Protein AF-W9H6W6-F1 (afdb_monomer_lite)

Structure (mmCIF, N/CA/C/O backbone):
data_AF-W9H6W6-F1
#
_entry.id   AF-W9H6W6-F1
#
loop_
_atom_site.group_PDB
_atom_site.id
_atom_site.type_symbol
_atom_site.label_atom_id
_atom_site.label_alt_id
_atom_site.label_comp_id
_atom_site.label_asym_id
_atom_site.label_entity_id
_atom_site.label_seq_id
_atom_site.pdbx_PDB_ins_code
_atom_site.Cartn_x
_atom_site.Cartn_y
_atom_site.Cartn_z
_atom_site.occupancy
_atom_site.B_iso_or_equiv
_atom_site.auth_seq_id
_atom_site.auth_comp_id
_atom_site.auth_asym_id
_atom_site.auth_atom_id
_atom_site.pdbx_PDB_model_num
ATOM 1 N N . MET A 1 1 ? -7.863 -16.653 -6.754 1.00 46.50 1 MET A N 1
ATOM 2 C CA . MET A 1 1 ? -6.594 -16.180 -6.157 1.00 46.50 1 MET A CA 1
ATOM 3 C C . MET A 1 1 ? -6.908 -15.676 -4.759 1.00 46.50 1 MET A C 1
ATOM 5 O O . MET A 1 1 ? -7.955 -15.075 -4.589 1.00 46.50 1 MET A O 1
ATOM 9 N N . LYS A 1 2 ? -6.052 -15.963 -3.772 1.00 61.00 2 LYS A N 1
ATOM 10 C CA . LYS A 1 2 ? -6.223 -15.594 -2.350 1.00 61.00 2 LYS A CA 1
ATOM 11 C C . LYS A 1 2 ? -5.852 -14.123 -2.057 1.00 61.00 2 LYS A C 1
ATOM 13 O O . LYS A 1 2 ? -5.794 -13.715 -0.907 1.00 61.00 2 LYS A O 1
ATOM 18 N N . THR A 1 3 ? -5.635 -13.347 -3.120 1.00 75.00 3 THR A N 1
ATOM 19 C CA . THR A 1 3 ? -5.092 -11.987 -3.118 1.00 75.00 3 THR A CA 1
ATOM 20 C C . THR A 1 3 ? -5.952 -10.988 -2.366 1.00 75.00 3 THR A C 1
ATOM 22 O O . THR A 1 3 ? -5.392 -10.103 -1.740 1.00 75.00 3 THR A O 1
ATOM 25 N N . ASP A 1 4 ? -7.277 -11.132 -2.373 1.00 86.19 4 ASP A N 1
ATOM 26 C CA . ASP A 1 4 ? -8.156 -10.155 -1.718 1.00 86.19 4 ASP A CA 1
ATOM 27 C C . ASP A 1 4 ? -8.009 -10.209 -0.193 1.00 86.19 4 ASP A C 1
ATOM 29 O O . ASP A 1 4 ? -7.955 -9.175 0.468 1.00 86.19 4 ASP A O 1
ATOM 33 N N . LEU A 1 5 ? -7.859 -11.416 0.365 1.00 91.88 5 LEU A N 1
ATOM 34 C CA . LEU A 1 5 ? -7.603 -11.594 1.793 1.00 91.88 5 LEU A CA 1
ATOM 35 C C . LEU A 1 5 ? -6.220 -11.060 2.180 1.00 91.88 5 LEU A C 1
ATOM 37 O O . LEU A 1 5 ? -6.086 -10.408 3.210 1.00 91.88 5 LEU A O 1
ATOM 41 N N . ASP A 1 6 ? -5.210 -11.304 1.342 1.00 94.00 6 ASP A N 1
ATOM 42 C CA . ASP A 1 6 ? -3.848 -10.817 1.574 1.00 94.00 6 ASP A CA 1
ATOM 43 C C . ASP A 1 6 ? -3.782 -9.278 1.509 1.00 94.00 6 ASP A C 1
ATOM 45 O O . ASP A 1 6 ? -3.109 -8.655 2.329 1.00 94.00 6 ASP A O 1
ATOM 49 N N . ILE A 1 7 ? -4.521 -8.653 0.580 1.00 94.88 7 ILE A N 1
ATOM 50 C CA . ILE A 1 7 ? -4.654 -7.189 0.477 1.00 94.88 7 ILE A CA 1
ATOM 51 C C . ILE A 1 7 ? -5.258 -6.627 1.764 1.00 94.88 7 ILE A C 1
ATOM 53 O O . ILE A 1 7 ? -4.702 -5.694 2.341 1.00 94.88 7 ILE A O 1
ATOM 57 N N . LEU A 1 8 ? -6.373 -7.205 2.226 1.00 94.81 8 LEU A N 1
ATOM 58 C CA . LEU A 1 8 ? -7.044 -6.765 3.449 1.00 94.81 8 LEU A CA 1
ATOM 59 C C . LEU A 1 8 ? -6.147 -6.933 4.677 1.00 94.81 8 LEU A C 1
ATOM 61 O O . LEU A 1 8 ? -6.057 -6.014 5.485 1.00 94.81 8 LEU A O 1
ATOM 65 N N . LEU A 1 9 ? -5.454 -8.068 4.805 1.00 95.31 9 LEU A N 1
ATOM 66 C CA . LEU A 1 9 ? -4.555 -8.324 5.929 1.00 95.31 9 LEU A CA 1
ATOM 67 C C . LEU A 1 9 ? -3.421 -7.293 5.987 1.00 95.31 9 LEU A C 1
ATOM 69 O O . LEU A 1 9 ? -3.153 -6.735 7.050 1.00 95.31 9 LEU A O 1
ATOM 73 N N . VAL A 1 10 ? -2.777 -7.020 4.848 1.00 96.19 10 VAL A N 1
ATOM 74 C CA . VAL A 1 10 ? -1.690 -6.035 4.773 1.00 96.19 10 VAL A CA 1
ATOM 75 C C . VAL A 1 10 ? -2.208 -4.626 5.054 1.00 96.19 10 VAL A C 1
ATOM 77 O O . VAL A 1 10 ? -1.591 -3.907 5.835 1.00 96.19 10 VAL A O 1
ATOM 80 N N . ALA A 1 11 ? -3.335 -4.232 4.457 1.00 95.31 11 ALA A N 1
ATOM 81 C CA . ALA A 1 11 ? -3.898 -2.899 4.650 1.00 95.31 11 ALA A CA 1
ATOM 82 C C . ALA A 1 11 ? -4.300 -2.651 6.110 1.00 95.31 11 ALA A C 1
ATOM 84 O O . ALA A 1 11 ? -3.871 -1.657 6.693 1.00 95.31 11 ALA A O 1
ATOM 85 N N . THR A 1 12 ? -5.033 -3.586 6.725 1.00 94.31 12 THR A N 1
ATOM 86 C CA . THR A 1 12 ? -5.423 -3.490 8.138 1.00 94.31 12 THR A CA 1
ATOM 87 C C . THR A 1 12 ? -4.196 -3.392 9.035 1.00 94.31 12 THR A C 1
ATOM 89 O O . THR A 1 12 ? -4.133 -2.511 9.886 1.00 94.31 12 THR A O 1
ATOM 92 N N . ARG A 1 13 ? -3.174 -4.226 8.802 1.00 95.38 13 ARG A N 1
ATOM 93 C CA . ARG A 1 13 ? -1.950 -4.188 9.606 1.00 95.38 13 ARG A CA 1
ATOM 94 C C . ARG A 1 13 ? -1.206 -2.858 9.481 1.00 95.38 13 ARG A C 1
ATOM 96 O O . ARG A 1 13 ? -0.719 -2.335 10.477 1.00 95.38 13 ARG A O 1
ATOM 103 N N . LEU A 1 14 ? -1.130 -2.302 8.273 1.00 95.44 14 LEU A N 1
ATOM 104 C CA . LEU A 1 14 ? -0.504 -1.000 8.047 1.00 95.44 14 LEU A CA 1
ATOM 105 C C . LEU A 1 14 ? -1.255 0.125 8.760 1.00 95.44 14 LEU A C 1
ATOM 107 O O . LEU A 1 14 ? -0.613 0.986 9.352 1.00 95.44 14 LEU A O 1
ATOM 111 N N . VAL A 1 15 ? -2.589 0.121 8.718 1.00 94.19 15 VAL A N 1
ATOM 112 C CA . VAL A 1 15 ? -3.413 1.118 9.418 1.00 94.19 15 VAL A CA 1
ATOM 113 C C . VAL A 1 15 ? -3.285 0.969 10.936 1.00 94.19 15 VAL A C 1
ATOM 115 O O . VAL A 1 15 ? -3.175 1.975 11.629 1.00 94.19 15 VAL A O 1
ATOM 118 N N . GLU A 1 16 ? -3.223 -0.255 11.463 1.00 92.81 16 GLU A N 1
ATOM 119 C CA . GLU A 1 16 ? -2.969 -0.499 12.890 1.00 92.81 16 GLU A CA 1
ATOM 120 C C . GLU A 1 16 ? -1.602 0.038 13.346 1.00 92.81 16 GLU A C 1
ATOM 122 O O . GLU A 1 16 ? -1.489 0.583 14.443 1.00 92.81 16 GLU A O 1
ATOM 127 N N . GLU A 1 17 ? -0.562 -0.114 12.522 1.00 94.75 17 GLU A N 1
ATOM 128 C CA . GLU A 1 17 ? 0.806 0.286 12.875 1.00 94.75 17 GLU A CA 1
ATOM 129 C C . GLU A 1 17 ? 1.093 1.774 12.630 1.00 94.75 17 GLU A C 1
ATOM 131 O O . GLU A 1 17 ? 1.866 2.379 13.374 1.00 94.75 17 GLU A O 1
ATOM 136 N N . LEU A 1 18 ? 0.505 2.363 11.585 1.00 93.81 18 LEU A N 1
ATOM 137 C CA . LEU A 1 18 ? 0.878 3.690 11.074 1.00 93.81 18 LEU A CA 1
ATOM 138 C C . LEU A 1 18 ? -0.280 4.695 11.057 1.00 93.81 18 LEU A C 1
ATOM 140 O O . LEU A 1 18 ? -0.055 5.8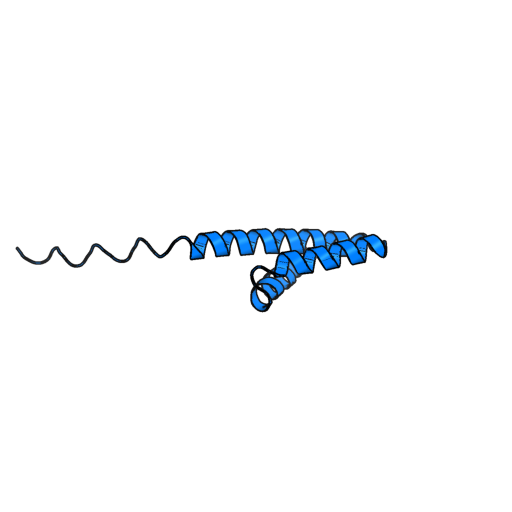72 10.774 1.00 93.81 18 LEU A O 1
ATOM 144 N N . GLY A 1 19 ? -1.514 4.259 11.318 1.00 90.00 19 GLY A N 1
ATOM 145 C CA . GLY A 1 19 ? -2.702 5.106 11.235 1.00 90.00 19 GLY A CA 1
ATOM 146 C C . GLY A 1 19 ? -2.841 5.770 9.863 1.00 90.00 19 GLY A C 1
ATOM 147 O O . GLY A 1 19 ? -2.797 5.110 8.823 1.00 90.00 19 GLY A O 1
ATOM 148 N N . ASP A 1 20 ? -2.970 7.096 9.859 1.00 86.75 20 ASP A N 1
ATOM 149 C CA . ASP A 1 20 ? -3.183 7.900 8.649 1.00 86.75 20 ASP A CA 1
ATOM 150 C C . ASP A 1 20 ? -1.998 7.873 7.665 1.00 86.75 20 ASP A C 1
ATOM 152 O O . ASP A 1 20 ? -2.165 8.161 6.475 1.00 86.75 20 ASP A O 1
ATOM 156 N N . ASP A 1 21 ? -0.800 7.479 8.111 1.00 93.19 21 ASP A N 1
ATOM 157 C CA . ASP A 1 21 ? 0.375 7.368 7.241 1.00 93.19 21 ASP A CA 1
ATOM 158 C C . ASP A 1 21 ? 0.430 6.055 6.441 1.00 93.19 21 ASP A C 1
ATOM 160 O O . ASP A 1 21 ? 1.218 5.941 5.493 1.00 93.19 21 ASP A O 1
ATOM 164 N N . ALA A 1 22 ? -0.441 5.085 6.737 1.00 95.25 22 ALA A N 1
ATOM 165 C CA . ALA A 1 22 ? -0.501 3.800 6.040 1.00 95.25 22 ALA A CA 1
ATOM 166 C C . ALA A 1 22 ? -0.691 3.954 4.519 1.00 95.25 22 ALA A C 1
ATOM 168 O O . ALA A 1 22 ? 0.020 3.329 3.724 1.00 95.25 22 ALA A O 1
ATOM 169 N N . ALA A 1 23 ? -1.610 4.830 4.098 1.00 94.31 23 ALA A N 1
ATOM 170 C CA . ALA A 1 23 ? -1.863 5.104 2.682 1.00 94.31 23 ALA A CA 1
ATOM 171 C C . ALA A 1 23 ? -0.648 5.753 1.997 1.00 94.31 23 ALA A C 1
ATOM 173 O O . ALA A 1 23 ? -0.305 5.417 0.858 1.00 94.31 23 ALA A O 1
ATOM 174 N N . ARG A 1 24 ? 0.058 6.643 2.710 1.00 95.69 24 ARG A N 1
ATOM 175 C CA . ARG A 1 24 ? 1.274 7.301 2.213 1.00 95.69 24 ARG A CA 1
ATOM 176 C C . ARG A 1 24 ? 2.378 6.279 1.958 1.00 95.69 24 ARG A C 1
ATOM 178 O O . ARG A 1 24 ? 2.997 6.315 0.894 1.00 95.69 24 ARG A O 1
ATOM 185 N N . LEU A 1 25 ? 2.592 5.344 2.885 1.00 97.06 25 LEU A N 1
ATOM 186 C CA . LEU A 1 25 ? 3.583 4.280 2.720 1.00 97.06 25 LEU A CA 1
ATOM 187 C C . LEU A 1 25 ? 3.226 3.342 1.559 1.00 97.06 25 LEU A C 1
ATOM 189 O O . LEU A 1 25 ? 4.083 3.043 0.723 1.00 97.06 25 LEU A O 1
ATOM 193 N N . ALA A 1 26 ? 1.962 2.917 1.467 1.00 96.75 26 ALA A N 1
ATOM 194 C CA . ALA A 1 26 ? 1.498 2.062 0.376 1.00 96.75 26 ALA A CA 1
ATOM 195 C C . ALA A 1 26 ? 1.715 2.723 -0.998 1.00 96.75 26 ALA A C 1
ATOM 197 O O . ALA A 1 26 ? 2.164 2.071 -1.945 1.00 96.75 26 ALA A O 1
ATOM 198 N N . LYS A 1 27 ? 1.499 4.042 -1.091 1.00 97.00 27 LYS A N 1
ATOM 199 C CA . LYS A 1 27 ? 1.791 4.832 -2.293 1.00 97.00 27 LYS A CA 1
ATOM 200 C C . LYS A 1 27 ? 3.281 4.852 -2.646 1.00 97.00 27 LYS A C 1
ATOM 202 O O . LYS A 1 27 ? 3.618 4.720 -3.822 1.00 97.00 27 LYS A O 1
ATOM 207 N N . VAL A 1 28 ? 4.176 4.997 -1.666 1.00 98.19 28 VAL A N 1
ATOM 208 C CA . VAL A 1 28 ? 5.633 4.935 -1.903 1.00 98.19 28 VAL A CA 1
ATOM 209 C C . VAL A 1 28 ? 6.012 3.573 -2.487 1.00 98.19 28 VAL A C 1
ATOM 211 O O . VAL A 1 28 ? 6.649 3.517 -3.539 1.00 98.19 28 VAL A O 1
ATOM 214 N N . LYS A 1 29 ? 5.534 2.478 -1.881 1.00 97.88 29 LYS A N 1
ATOM 215 C CA . LYS A 1 29 ? 5.789 1.112 -2.370 1.00 97.88 29 LYS A CA 1
ATOM 216 C C . LYS A 1 29 ? 5.253 0.881 -3.779 1.00 97.88 29 LYS A C 1
ATOM 218 O O . LYS A 1 29 ? 5.936 0.276 -4.603 1.00 97.88 29 LYS A O 1
ATOM 223 N N . LEU A 1 30 ? 4.064 1.399 -4.082 1.00 97.88 30 LEU A N 1
ATOM 224 C CA . LEU A 1 30 ? 3.499 1.363 -5.428 1.00 97.88 30 LEU A CA 1
ATOM 225 C C . LEU A 1 30 ? 4.437 2.018 -6.456 1.00 97.88 30 LEU A C 1
ATOM 227 O O . LEU A 1 30 ? 4.715 1.417 -7.495 1.00 97.88 30 LEU A O 1
ATOM 231 N N . VAL A 1 31 ? 4.934 3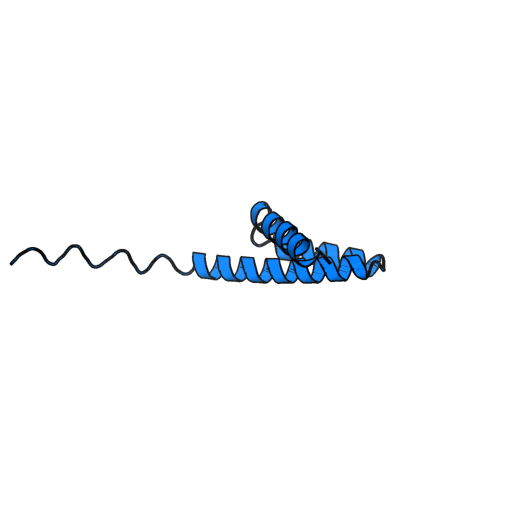.225 -6.173 1.00 98.19 31 VAL A N 1
ATOM 232 C CA . VAL A 1 31 ? 5.831 3.958 -7.085 1.00 98.19 31 VAL A CA 1
ATOM 233 C C . VAL A 1 31 ? 7.160 3.224 -7.266 1.00 98.19 31 VAL A C 1
ATOM 235 O O . VAL A 1 31 ? 7.603 3.059 -8.402 1.00 98.19 31 VAL A O 1
ATOM 238 N N . GLU A 1 32 ? 7.760 2.726 -6.181 1.00 98.38 32 GLU A N 1
ATOM 239 C CA . GLU A 1 32 ? 8.996 1.929 -6.227 1.00 98.38 32 GLU A CA 1
ATOM 240 C C . GLU A 1 32 ? 8.846 0.697 -7.134 1.00 98.38 32 GLU A C 1
ATOM 242 O O . GLU A 1 32 ? 9.718 0.405 -7.953 1.00 98.38 32 GLU A O 1
ATOM 247 N N . LEU A 1 33 ? 7.717 -0.009 -7.042 1.00 98.25 33 LEU A N 1
ATOM 248 C CA . LEU A 1 33 ? 7.466 -1.217 -7.830 1.00 98.25 33 LEU A CA 1
ATOM 249 C C . LEU A 1 33 ? 7.173 -0.922 -9.301 1.00 98.25 33 LEU A C 1
ATOM 251 O O . LEU A 1 33 ? 7.572 -1.705 -10.163 1.00 98.25 33 LEU A O 1
ATOM 255 N N . ILE A 1 34 ? 6.515 0.201 -9.600 1.00 97.88 34 ILE A N 1
ATOM 256 C CA . ILE A 1 34 ? 6.354 0.673 -10.981 1.00 97.88 34 ILE A CA 1
ATOM 257 C C . ILE A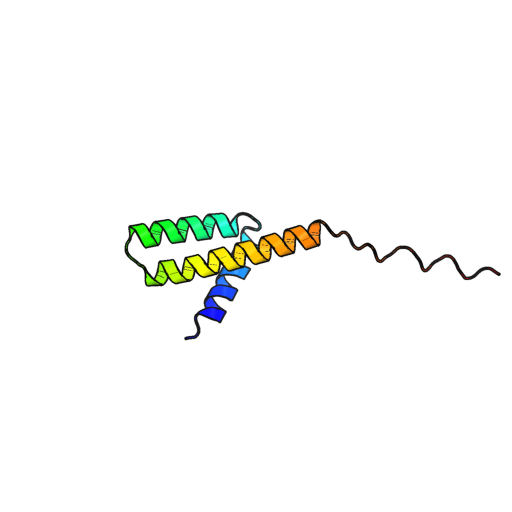 1 34 ? 7.723 1.016 -11.574 1.00 97.88 34 ILE A C 1
ATOM 259 O O . ILE A 1 34 ? 8.024 0.577 -12.682 1.00 97.88 34 ILE A O 1
ATOM 263 N N . ALA A 1 35 ? 8.569 1.735 -10.829 1.00 98.25 35 ALA A N 1
ATOM 264 C CA . ALA A 1 35 ? 9.924 2.071 -11.265 1.00 98.25 35 ALA A CA 1
ATOM 265 C C . ALA A 1 35 ? 10.783 0.816 -11.502 1.00 98.25 35 ALA A C 1
ATOM 267 O O . ALA A 1 35 ? 11.572 0.775 -12.442 1.00 98.25 35 ALA A O 1
ATOM 268 N N . ALA A 1 36 ? 10.575 -0.237 -10.708 1.00 98.19 36 ALA A N 1
ATOM 269 C CA . ALA A 1 36 ? 11.206 -1.545 -10.888 1.00 98.19 36 ALA A CA 1
ATOM 270 C C . ALA A 1 36 ? 10.538 -2.436 -11.962 1.00 98.19 36 ALA A C 1
ATOM 272 O O . ALA A 1 36 ? 10.915 -3.598 -12.111 1.00 98.19 36 ALA A O 1
ATOM 273 N N . ASN A 1 37 ? 9.532 -1.933 -12.689 1.00 97.44 37 ASN A N 1
ATOM 274 C CA . ASN A 1 37 ? 8.731 -2.670 -13.676 1.00 97.44 37 ASN A CA 1
ATOM 275 C C . ASN A 1 37 ? 8.048 -3.947 -13.127 1.00 97.44 37 ASN A C 1
ATOM 277 O O . ASN A 1 37 ? 7.714 -4.873 -13.870 1.00 97.44 37 ASN A O 1
ATOM 281 N N . ASN A 1 38 ? 7.796 -4.010 -11.817 1.00 97.38 38 ASN A N 1
ATOM 282 C CA . ASN A 1 38 ? 7.081 -5.114 -11.180 1.00 97.38 38 ASN A CA 1
ATOM 283 C C . ASN A 1 38 ? 5.578 -4.812 -11.110 1.00 97.38 38 ASN A C 1
ATOM 285 O O . ASN A 1 38 ? 5.010 -4.512 -10.055 1.00 97.38 38 ASN A O 1
ATOM 289 N N . LEU A 1 39 ? 4.919 -4.900 -12.266 1.00 95.94 39 LEU A N 1
ATOM 290 C CA . LEU A 1 39 ? 3.526 -4.475 -12.428 1.00 95.94 39 LEU A CA 1
ATOM 291 C C . LEU A 1 39 ? 2.531 -5.301 -11.599 1.00 95.94 39 LEU A C 1
ATOM 293 O O . LEU A 1 39 ? 1.515 -4.771 -11.153 1.00 95.94 39 LEU A O 1
ATOM 297 N N . ARG A 1 40 ? 2.823 -6.585 -11.351 1.00 94.94 40 ARG A N 1
ATOM 298 C CA . ARG A 1 40 ? 1.960 -7.446 -10.527 1.00 94.94 40 ARG A CA 1
ATOM 299 C C . ARG A 1 40 ? 1.957 -6.988 -9.069 1.00 94.94 40 ARG A C 1
ATOM 301 O O . ARG A 1 40 ? 0.889 -6.847 -8.480 1.00 94.94 40 ARG A O 1
ATOM 308 N N . ALA A 1 41 ? 3.134 -6.746 -8.497 1.00 95.62 41 ALA A N 1
ATOM 309 C CA . ALA A 1 41 ? 3.230 -6.247 -7.130 1.00 95.62 41 ALA A CA 1
ATOM 310 C C . ALA A 1 41 ? 2.690 -4.811 -7.031 1.00 95.62 41 ALA A C 1
ATOM 312 O O . ALA A 1 41 ? 2.005 -4.481 -6.068 1.00 95.62 41 ALA A O 1
ATOM 313 N N . ALA A 1 42 ? 2.913 -3.978 -8.050 1.00 97.56 42 ALA A N 1
ATOM 314 C CA . ALA A 1 42 ? 2.316 -2.648 -8.118 1.00 97.56 42 ALA A CA 1
ATOM 315 C C . ALA A 1 42 ? 0.777 -2.704 -8.077 1.00 97.56 42 ALA A C 1
ATOM 317 O O . ALA A 1 42 ? 0.156 -1.960 -7.325 1.00 97.56 42 ALA A O 1
ATOM 318 N N . ALA A 1 43 ? 0.142 -3.614 -8.823 1.00 96.50 43 ALA A N 1
ATOM 319 C CA . ALA A 1 43 ? -1.311 -3.785 -8.771 1.00 96.50 43 ALA A CA 1
ATOM 320 C C . ALA A 1 43 ? -1.806 -4.167 -7.363 1.00 96.50 43 ALA A C 1
ATOM 322 O O . ALA A 1 43 ? -2.794 -3.610 -6.896 1.00 96.50 43 ALA A O 1
ATOM 323 N N . PHE A 1 44 ? -1.082 -5.043 -6.660 1.00 96.69 44 PHE A N 1
ATOM 324 C CA . PHE A 1 44 ? -1.380 -5.382 -5.265 1.00 96.69 44 PHE A CA 1
ATOM 325 C C . PHE A 1 44 ? -1.307 -4.153 -4.345 1.00 96.69 44 PHE A C 1
ATOM 327 O O . PHE A 1 44 ? -2.260 -3.853 -3.631 1.00 96.69 44 PHE A O 1
ATOM 334 N N . TRP A 1 45 ? -0.208 -3.396 -4.400 1.00 97.56 45 TRP A N 1
ATOM 335 C CA . TRP A 1 45 ? -0.012 -2.223 -3.540 1.00 97.56 45 TRP A CA 1
ATOM 336 C C . TRP A 1 45 ? -0.967 -1.070 -3.850 1.00 97.56 45 TRP A C 1
ATOM 338 O O . TRP A 1 45 ? -1.291 -0.289 -2.958 1.00 97.56 45 TRP A O 1
ATOM 348 N N . ARG A 1 46 ? -1.465 -0.982 -5.088 1.00 97.31 46 ARG A N 1
ATOM 349 C CA . ARG A 1 46 ? -2.542 -0.056 -5.450 1.00 97.31 46 ARG A CA 1
ATOM 350 C C . ARG A 1 46 ? -3.832 -0.368 -4.693 1.00 97.31 46 ARG A C 1
ATOM 352 O O . ARG A 1 46 ? -4.449 0.553 -4.167 1.00 97.31 46 ARG A O 1
ATOM 359 N N . GLU A 1 47 ? -4.223 -1.638 -4.619 1.00 97.00 47 GLU A N 1
ATOM 360 C CA . GLU A 1 47 ? -5.426 -2.023 -3.876 1.00 97.00 47 GLU A CA 1
ATOM 361 C C . GLU A 1 47 ? -5.219 -1.913 -2.362 1.00 97.00 47 GLU A C 1
ATOM 363 O O . GLU A 1 47 ? -6.103 -1.412 -1.674 1.00 97.00 47 GLU A O 1
ATOM 368 N N . VAL A 1 48 ? -4.031 -2.252 -1.842 1.00 96.81 48 VAL A N 1
ATOM 369 C CA . VAL A 1 48 ? -3.681 -1.993 -0.430 1.00 96.81 48 VAL A CA 1
ATOM 370 C C . VAL A 1 48 ? -3.829 -0.507 -0.095 1.00 96.81 48 VAL A C 1
ATOM 372 O O . VAL A 1 48 ? -4.491 -0.171 0.881 1.00 96.81 48 VAL A O 1
ATOM 375 N N . MET A 1 49 ? -3.277 0.389 -0.921 1.00 96.38 49 MET A N 1
ATOM 376 C CA . MET A 1 49 ? -3.405 1.840 -0.736 1.00 96.38 49 MET A CA 1
ATOM 377 C C . MET A 1 49 ? -4.875 2.273 -0.688 1.00 96.38 49 MET A C 1
ATOM 379 O O . MET A 1 49 ? -5.262 3.005 0.219 1.00 96.38 49 MET A O 1
ATOM 383 N N . ARG A 1 50 ? -5.700 1.779 -1.619 1.00 95.25 50 ARG A N 1
ATOM 384 C CA . ARG A 1 50 ? -7.134 2.091 -1.672 1.00 95.25 50 ARG A CA 1
ATOM 385 C C . ARG A 1 50 ? -7.874 1.626 -0.416 1.00 95.25 50 ARG A C 1
ATOM 387 O O . ARG A 1 50 ? -8.731 2.350 0.085 1.00 95.25 50 ARG A O 1
ATOM 394 N N . VAL A 1 51 ? -7.555 0.437 0.096 1.00 95.38 51 VAL A N 1
ATOM 395 C CA . VAL A 1 51 ? -8.148 -0.074 1.339 1.00 95.38 51 VAL A CA 1
ATOM 396 C C . VAL A 1 51 ? -7.691 0.758 2.539 1.00 95.38 51 VAL A C 1
ATOM 398 O O . VAL A 1 51 ? -8.535 1.118 3.357 1.00 95.38 51 VAL A O 1
ATOM 401 N N . CYS A 1 52 ? -6.410 1.135 2.625 1.00 94.69 52 CYS A N 1
ATOM 402 C CA . CYS A 1 52 ? -5.926 2.038 3.674 1.00 94.69 52 CYS A CA 1
ATOM 403 C C . CYS A 1 52 ? -6.683 3.377 3.655 1.00 94.69 52 CYS A C 1
ATOM 405 O O . CYS A 1 52 ? -7.169 3.816 4.690 1.00 94.69 52 CYS A O 1
ATOM 407 N N . GLU A 1 53 ? -6.856 3.998 2.482 1.00 92.12 53 GLU A N 1
ATOM 408 C CA . GLU A 1 53 ? -7.617 5.252 2.334 1.00 92.12 53 GLU A CA 1
ATOM 409 C C . GLU A 1 53 ? -9.079 5.101 2.785 1.00 92.12 53 GLU A C 1
ATOM 411 O O . GLU A 1 53 ? -9.621 5.981 3.457 1.00 92.12 53 GLU A O 1
ATOM 416 N N . GLN A 1 54 ? -9.719 3.974 2.455 1.00 90.94 54 GLN A N 1
ATOM 417 C CA . GLN A 1 54 ? -11.078 3.672 2.908 1.00 90.94 54 GLN A CA 1
ATOM 418 C C . GLN A 1 54 ? -11.149 3.510 4.429 1.00 90.94 54 GLN A C 1
ATOM 420 O O . GLN A 1 54 ? -12.041 4.080 5.057 1.00 90.94 54 GLN A O 1
ATOM 425 N N . GLN A 1 55 ? -10.217 2.766 5.026 1.00 88.12 55 GLN A N 1
ATOM 426 C CA . GLN A 1 55 ? -10.177 2.533 6.469 1.00 88.12 55 GLN A CA 1
ATOM 427 C C . GLN A 1 55 ? -9.870 3.821 7.246 1.00 88.12 55 GLN A C 1
ATOM 429 O O . GLN A 1 55 ? -10.587 4.125 8.195 1.00 88.12 55 GLN A O 1
ATOM 434 N N . SER A 1 56 ? -8.899 4.631 6.811 1.00 80.12 56 SER A N 1
ATOM 435 C CA . SER A 1 56 ? -8.597 5.936 7.423 1.00 80.12 56 SER A CA 1
ATOM 436 C C . SER A 1 56 ? -9.746 6.939 7.264 1.00 80.12 56 SER A C 1
ATOM 438 O O . SER A 1 56 ? -10.031 7.712 8.180 1.00 80.12 56 SER A O 1
ATOM 440 N N . GLY A 1 57 ? -10.465 6.911 6.135 1.00 72.25 57 GLY A N 1
ATOM 441 C CA . GLY A 1 57 ? -11.669 7.722 5.930 1.00 72.25 57 GLY A CA 1
ATOM 442 C C . GLY A 1 57 ? -12.841 7.310 6.832 1.00 72.25 57 GLY A C 1
ATOM 443 O O . GLY A 1 57 ? -13.570 8.172 7.330 1.00 72.25 57 GLY A O 1
ATOM 444 N N . ILE A 1 58 ? -13.008 6.007 7.089 1.00 62.38 58 ILE A N 1
ATOM 445 C CA . ILE A 1 58 ? -13.984 5.482 8.059 1.00 62.38 58 ILE A CA 1
ATOM 446 C C . ILE A 1 58 ? -13.565 5.846 9.488 1.00 62.38 58 ILE A C 1
ATOM 448 O O . ILE A 1 58 ? -14.393 6.363 10.234 1.00 62.38 58 ILE A O 1
ATOM 452 N N . ALA A 1 59 ? -12.290 5.667 9.845 1.00 57.78 59 ALA A N 1
ATOM 453 C CA . ALA A 1 59 ? -11.756 6.031 11.156 1.00 57.78 59 ALA A CA 1
ATOM 454 C C . ALA A 1 59 ? -11.923 7.531 11.436 1.00 57.78 59 ALA A C 1
ATOM 456 O O . ALA A 1 59 ? -12.390 7.915 12.504 1.00 57.78 59 ALA A O 1
ATOM 457 N N . SER A 1 60 ? -11.657 8.385 10.443 1.00 56.00 60 SER A N 1
ATOM 458 C CA . SER A 1 60 ? -11.905 9.828 10.540 1.00 56.00 60 SER A CA 1
ATOM 459 C C . SER A 1 60 ? -13.384 10.140 10.788 1.00 56.00 60 SER A C 1
ATOM 461 O O . SER A 1 60 ? -13.710 11.018 11.586 1.00 56.00 60 SER A O 1
ATOM 463 N N . ARG A 1 61 ? -14.300 9.409 10.137 1.00 55.19 61 ARG A N 1
ATOM 464 C CA . ARG A 1 61 ? -15.749 9.573 10.328 1.00 55.19 61 ARG A CA 1
ATOM 465 C C . ARG A 1 61 ? -16.223 9.080 11.698 1.00 55.19 61 ARG A C 1
ATOM 467 O O . ARG A 1 61 ? -17.126 9.693 12.261 1.00 55.19 61 ARG A O 1
ATOM 474 N N . GLU A 1 62 ? -15.633 8.012 12.225 1.00 55.78 62 GLU A N 1
ATOM 475 C CA . GLU A 1 62 ? -15.941 7.485 13.558 1.00 55.78 62 GLU A CA 1
ATOM 476 C C . GLU A 1 62 ? -15.396 8.404 14.665 1.00 55.78 62 GLU A C 1
ATOM 478 O O . GLU A 1 62 ? -16.112 8.713 15.613 1.00 55.78 62 GLU A O 1
ATOM 483 N N . VAL A 1 63 ? -14.186 8.951 14.499 1.00 55.28 63 VAL A N 1
ATOM 484 C CA . VAL A 1 63 ? -13.589 9.932 15.428 1.00 55.28 63 VAL A CA 1
ATOM 485 C C . VAL A 1 63 ? -14.359 11.262 15.433 1.00 55.28 63 VAL A C 1
ATOM 487 O O . VAL A 1 63 ? -14.501 11.889 16.482 1.00 55.28 63 VAL A O 1
ATOM 490 N N . LEU A 1 64 ? -14.909 11.687 14.289 1.00 52.12 64 LEU A N 1
ATOM 491 C CA . LEU A 1 64 ? -15.750 12.890 14.181 1.00 52.12 64 LEU A CA 1
ATOM 492 C C . LEU A 1 64 ? -17.209 12.683 14.626 1.00 52.12 64 LEU A C 1
ATOM 494 O O . LEU A 1 64 ? -17.935 13.669 14.760 1.00 52.12 64 LEU A O 1
ATOM 498 N N . GLN A 1 65 ? -17.651 11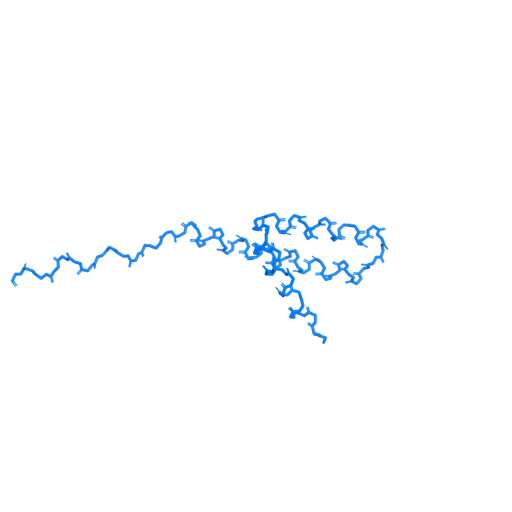.447 14.884 1.00 43.91 65 GLN A N 1
ATOM 499 C CA . GLN A 1 65 ? -18.932 11.161 15.537 1.00 43.91 65 GLN A CA 1
ATOM 500 C C . GLN A 1 65 ? -18.696 10.712 16.986 1.00 43.91 65 GLN A C 1
ATOM 502 O O . GLN A 1 65 ? -18.785 9.520 17.289 1.00 43.91 65 GLN A O 1
ATOM 507 N N . PRO A 1 66 ? -18.454 11.640 17.934 1.00 49.25 66 PRO A N 1
ATOM 508 C CA . PRO A 1 66 ? -18.621 11.294 19.332 1.00 49.25 66 PRO A CA 1
ATOM 509 C C . PRO A 1 66 ? -20.083 10.885 19.515 1.00 49.25 66 PRO A C 1
ATOM 511 O O . PRO A 1 66 ? -20.989 11.610 19.107 1.00 49.25 66 PRO A O 1
ATOM 514 N N . ARG A 1 67 ? -20.296 9.696 20.081 1.00 54.84 67 ARG A N 1
ATOM 515 C CA . ARG A 1 67 ? -21.595 9.086 20.393 1.00 54.84 67 ARG A CA 1
ATOM 516 C C . ARG A 1 67 ? -22.638 10.117 20.859 1.00 54.84 67 ARG A C 1
ATOM 518 O O . ARG A 1 67 ? -22.791 10.366 22.052 1.00 54.84 67 ARG A O 1
ATOM 525 N N . LEU A 1 68 ? -23.417 10.654 19.924 1.00 51.66 68 LEU A N 1
ATOM 526 C CA . LEU A 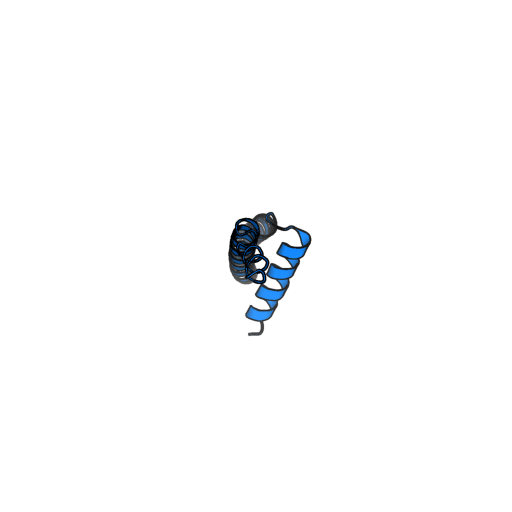1 68 ? -24.705 11.292 20.185 1.00 51.66 68 LEU A CA 1
ATOM 527 C C . LEU A 1 68 ? -25.696 10.167 20.502 1.00 51.66 68 LEU A C 1
ATOM 529 O O . LEU A 1 68 ? -26.452 9.720 19.649 1.00 51.66 68 LEU A O 1
ATOM 533 N N . GLY A 1 69 ? -25.604 9.618 21.712 1.00 50.34 69 GLY A N 1
ATOM 534 C CA . GLY A 1 69 ? -26.454 8.497 22.117 1.00 50.34 69 GLY A CA 1
ATOM 535 C C . GLY A 1 69 ? -26.417 8.133 23.599 1.00 50.34 69 GLY A C 1
ATOM 536 O O . GLY A 1 69 ? -26.836 7.036 23.944 1.00 50.34 69 GLY A O 1
ATOM 537 N N . ALA A 1 70 ? -25.907 9.001 24.479 1.00 50.88 70 ALA A N 1
ATOM 538 C CA . ALA A 1 70 ? -25.834 8.714 25.918 1.00 50.88 70 ALA A CA 1
ATOM 539 C C . ALA A 1 70 ? -26.420 9.817 26.816 1.00 50.88 70 ALA A C 1
ATOM 541 O O . ALA A 1 70 ? -26.116 9.868 28.005 1.00 50.88 70 ALA A O 1
ATOM 542 N N . VAL A 1 71 ? -27.266 10.699 26.280 1.00 54.16 71 VAL A N 1
ATOM 543 C CA . VAL A 1 71 ? -27.960 11.714 27.082 1.00 54.16 71 VAL A CA 1
ATOM 544 C C . VAL A 1 71 ? -29.402 11.785 26.607 1.00 54.16 71 VAL A C 1
ATOM 546 O O . VAL A 1 71 ? -29.651 12.472 25.636 1.00 54.16 71 VAL A O 1
ATOM 549 N N . GLU A 1 72 ? -30.302 11.019 27.234 1.00 48.91 72 GLU A N 1
ATOM 550 C CA . GLU A 1 72 ? -31.750 11.306 27.387 1.00 48.91 72 GLU A CA 1
ATOM 551 C C . GLU A 1 72 ? -32.527 10.064 27.876 1.00 48.91 72 GLU A C 1
ATOM 553 O O . GLU A 1 72 ? -33.469 9.623 27.235 1.00 48.91 72 GLU A O 1
ATOM 558 N N . GLN A 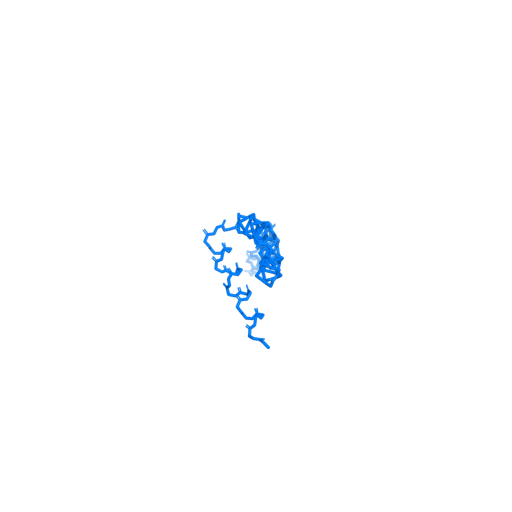1 73 ? -32.169 9.459 29.018 1.00 49.53 73 GLN A N 1
ATOM 559 C CA . GLN A 1 73 ? -33.105 8.540 29.711 1.00 49.53 73 GLN A CA 1
ATOM 560 C C . GLN A 1 73 ? -33.167 8.695 31.241 1.00 49.53 73 GLN A C 1
ATOM 562 O O . GLN A 1 73 ? -33.915 7.982 31.899 1.00 49.53 73 GLN A O 1
ATOM 567 N N . SER A 1 74 ? -32.492 9.686 31.829 1.00 50.81 74 SER A N 1
ATOM 568 C CA . SER A 1 74 ? -32.475 9.874 33.290 1.00 50.81 74 SER A CA 1
ATOM 569 C C . SER A 1 74 ? -33.243 11.119 33.744 1.00 50.81 74 SER A C 1
ATOM 571 O O . SER A 1 74 ? -32.734 11.891 34.556 1.00 50.81 74 SER A O 1
ATOM 573 N N . ARG A 1 75 ? -34.445 11.379 33.206 1.00 54.75 75 ARG A N 1
ATOM 574 C CA . ARG A 1 75 ? -35.285 12.484 33.721 1.00 54.75 75 ARG A CA 1
ATOM 575 C C . ARG A 1 75 ? -36.799 12.264 33.740 1.00 54.75 75 ARG A C 1
ATOM 577 O O . ARG A 1 75 ? -37.531 13.216 33.979 1.00 54.75 75 ARG A O 1
ATOM 584 N N . GLN A 1 76 ? -37.280 11.034 33.574 1.00 52.31 76 GLN A N 1
ATOM 585 C CA . GLN A 1 76 ? -38.708 10.716 33.711 1.00 52.31 76 GLN A CA 1
ATOM 586 C C . GLN A 1 76 ? -38.916 9.552 34.680 1.00 52.31 76 GLN A C 1
ATOM 588 O O . GLN A 1 76 ? -39.246 8.441 34.292 1.00 52.31 76 GLN A O 1
ATOM 593 N N . ALA A 1 77 ? -38.700 9.829 35.964 1.00 50.44 77 ALA A N 1
ATOM 594 C CA . ALA A 1 77 ? -39.284 9.066 37.066 1.00 50.44 77 ALA A CA 1
ATOM 595 C C . ALA A 1 77 ? -39.400 9.978 38.299 1.00 50.44 77 ALA A C 1
ATOM 597 O O . ALA A 1 77 ? -38.787 9.744 39.331 1.00 50.44 77 ALA A O 1
ATOM 598 N N . SER A 1 78 ? -40.135 11.074 38.136 1.00 51.94 78 SER A N 1
ATOM 599 C CA . SER A 1 78 ? -40.758 11.813 39.234 1.00 51.94 78 SER A CA 1
ATOM 600 C C . SER A 1 78 ? -42.010 12.451 38.664 1.00 51.94 78 SER A C 1
ATOM 602 O O . SER A 1 78 ? -41.923 13.511 38.048 1.00 51.94 78 SER A O 1
ATOM 604 N N . HIS A 1 79 ? -43.131 11.750 38.789 1.00 46.09 79 HIS A N 1
ATOM 605 C CA . HIS A 1 79 ? -44.444 12.316 39.081 1.00 46.09 79 HIS A CA 1
ATOM 606 C C . HIS A 1 79 ? -45.406 11.198 39.473 1.00 46.09 79 HIS A C 1
ATOM 608 O O . HIS A 1 79 ? -45.384 10.147 38.796 1.00 46.09 79 HIS A O 1
#

Sequence (79 aa):
MKTDLDILLVATRLVEELGDDAARLAKVKLVELIAANNLRAAAFWREVMRVCEQQSGIASREVLQPRLGAVEQSRQASH

Foldseek 3Di:
DCLVVVLLVQLVVLCVVPNLCSLVVLVVVLVVCVVVVVVVVNVSSVSSSVVNVVVSVVVVVVVVDDPPPDPDDPDPDDD

Secondary structure (DSSP, 8-state):
-THHHHHHHHHHHHHHHHGGGHHHHHHHHHHHHHHTT-HHHHHHHHHHHHHHHHHHHHHHHHHT---TTSSSSSS----

Radius of gyration: 19.7 Å; chains: 1; bounding box: 56×29×53 Å

pLDDT: mean 81.53, std 19.77, range [43.91, 98.38]

Organism: NCBI:txid1385369